Protein AF-A0A1L5KM69-F1 (afdb_monomer_lite)

Sequence (59 aa):
NKEALQISRFLAAINGLMGDKHDDMVADDMENRQSYDAPLALDSDIRQRLELLISRFPL

Radius of gyration: 14.12 Å; chains: 1; bounding box: 32×18×40 Å

pLDDT: mean 79.49, std 7.16, range [62.19, 94.25]

Structure (mmCIF, N/CA/C/O backbone):
data_AF-A0A1L5KM69-F1
#
_entry.id   AF-A0A1L5KM69-F1
#
loop_
_atom_site.group_PDB
_atom_site.id
_atom_site.type_symbol
_atom_site.label_atom_id
_atom_site.label_alt_id
_atom_site.label_comp_id
_atom_site.label_asym_id
_atom_site.label_entity_id
_atom_site.label_seq_id
_atom_site.pdbx_PDB_ins_code
_atom_site.Cartn_x
_atom_site.Cartn_y
_atom_site.Cartn_z
_atom_site.occupancy
_atom_site.B_iso_or_equiv
_atom_site.auth_seq_id
_atom_site.auth_comp_id
_atom_site.auth_asym_id
_atom_site.auth_atom_id
_atom_site.pdbx_PDB_model_num
ATOM 1 N N . ASN A 1 1 ? -6.272 -0.951 25.405 1.00 62.19 1 ASN A N 1
ATOM 2 C CA . ASN A 1 1 ? -4.961 -1.560 25.0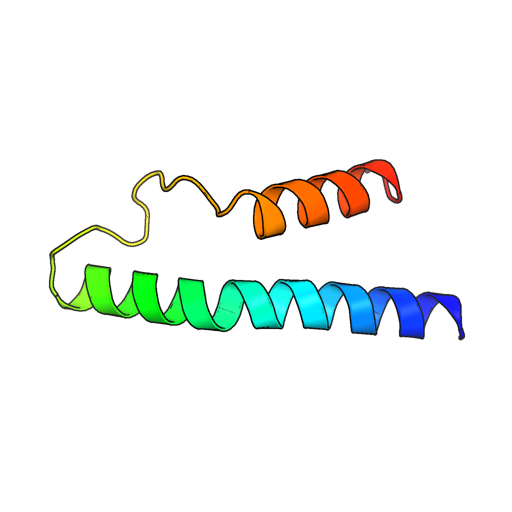72 1.00 62.19 1 ASN A CA 1
ATOM 3 C C . ASN A 1 1 ? -5.040 -2.699 24.045 1.00 62.19 1 ASN A C 1
ATOM 5 O O . ASN A 1 1 ? -4.164 -2.784 23.200 1.00 62.19 1 ASN A O 1
ATOM 9 N N . LYS A 1 2 ? -6.078 -3.558 24.052 1.00 75.44 2 LYS A N 1
ATOM 10 C CA . LYS A 1 2 ? -6.228 -4.632 23.042 1.00 75.44 2 LYS A CA 1
ATOM 11 C C . LYS A 1 2 ? -6.481 -4.126 21.608 1.00 75.44 2 LYS A C 1
ATOM 13 O O . LYS A 1 2 ? -5.874 -4.660 20.690 1.00 75.44 2 LYS A O 1
ATOM 18 N N . GLU A 1 3 ? -7.301 -3.089 21.420 1.00 72.81 3 GLU A N 1
ATOM 19 C CA . GLU A 1 3 ? -7.540 -2.491 20.089 1.00 72.81 3 GLU A CA 1
ATOM 20 C C . GLU A 1 3 ? -6.278 -1.862 19.490 1.00 72.81 3 GLU A C 1
ATOM 22 O O . GLU A 1 3 ? -5.922 -2.172 18.360 1.00 72.81 3 GLU A O 1
ATOM 27 N N . ALA A 1 4 ? -5.545 -1.053 20.263 1.00 71.44 4 ALA A N 1
ATOM 28 C CA . ALA A 1 4 ? -4.293 -0.441 19.809 1.00 71.44 4 ALA A CA 1
ATOM 29 C C . ALA A 1 4 ? -3.251 -1.489 19.373 1.00 71.44 4 ALA A C 1
ATOM 31 O O . ALA A 1 4 ? -2.568 -1.308 18.369 1.00 71.44 4 ALA A O 1
ATOM 32 N N . LEU A 1 5 ? -3.176 -2.623 20.081 1.00 72.31 5 LEU A N 1
ATOM 33 C CA . LEU A 1 5 ? -2.309 -3.742 19.710 1.00 72.31 5 LEU A CA 1
ATOM 34 C C . LEU A 1 5 ? -2.760 -4.428 18.409 1.00 72.31 5 LEU A C 1
ATOM 36 O O . LEU A 1 5 ? -1.921 -4.797 17.592 1.00 72.31 5 LEU A O 1
ATOM 40 N N . GLN A 1 6 ? -4.067 -4.610 18.204 1.00 73.44 6 GLN A N 1
ATOM 41 C CA . GLN A 1 6 ? -4.598 -5.198 16.969 1.00 73.44 6 GLN A CA 1
ATOM 42 C C . GLN A 1 6 ? -4.370 -4.283 15.765 1.00 73.44 6 GLN A C 1
ATOM 44 O O . GLN A 1 6 ? -3.923 -4.763 14.727 1.00 73.44 6 GLN A O 1
ATOM 49 N N . ILE A 1 7 ? -4.589 -2.976 15.928 1.00 74.25 7 ILE A N 1
ATOM 50 C CA . ILE A 1 7 ? -4.300 -1.968 14.903 1.00 74.25 7 ILE A CA 1
ATOM 51 C C . ILE A 1 7 ? -2.802 -1.960 14.586 1.00 74.25 7 ILE A C 1
ATOM 53 O O . ILE A 1 7 ? -2.426 -2.065 13.425 1.00 74.25 7 ILE A O 1
ATOM 57 N N . SER A 1 8 ? -1.939 -1.932 15.604 1.00 75.06 8 SER A N 1
ATOM 58 C CA . SER A 1 8 ? -0.485 -1.969 15.416 1.00 75.06 8 SER A CA 1
ATOM 59 C C . SER A 1 8 ? -0.021 -3.221 14.664 1.00 75.06 8 SER A C 1
ATOM 61 O O . SER A 1 8 ? 0.768 -3.109 13.731 1.00 75.06 8 SER A O 1
ATOM 63 N N . ARG A 1 9 ? -0.542 -4.408 15.000 1.00 76.94 9 ARG A N 1
ATOM 64 C CA . ARG A 1 9 ? -0.201 -5.655 14.290 1.00 76.94 9 ARG A CA 1
ATOM 65 C C . ARG A 1 9 ? -0.720 -5.679 12.859 1.00 76.94 9 ARG A C 1
ATOM 67 O O . ARG A 1 9 ? -0.040 -6.194 11.978 1.00 76.94 9 ARG A O 1
ATOM 74 N N . PHE A 1 10 ? -1.911 -5.143 12.632 1.00 72.12 10 PHE A N 1
ATOM 75 C CA . PHE A 1 10 ? -2.498 -5.066 11.302 1.00 72.12 10 PHE A CA 1
ATOM 76 C C . PHE A 1 10 ? -1.716 -4.096 10.402 1.00 72.12 10 PHE A C 1
ATOM 78 O O . PHE A 1 10 ? -1.365 -4.451 9.280 1.00 72.12 10 PHE A O 1
ATOM 85 N N . LEU A 1 11 ? -1.333 -2.928 10.927 1.00 74.06 11 LEU A N 1
ATOM 86 C CA . LEU A 1 11 ? -0.448 -1.982 10.241 1.00 74.06 11 LEU A CA 1
ATOM 87 C C . LEU A 1 11 ? 0.950 -2.564 10.012 1.00 74.06 11 LEU A C 1
ATOM 89 O O . LEU A 1 11 ? 1.500 -2.397 8.934 1.00 74.06 11 LEU A O 1
ATOM 93 N N . ALA A 1 12 ? 1.508 -3.305 10.972 1.00 78.56 12 ALA A N 1
ATOM 94 C CA . ALA A 1 12 ? 2.782 -3.999 10.788 1.00 78.56 12 ALA A CA 1
ATOM 95 C C . ALA A 1 12 ? 2.709 -5.071 9.688 1.00 78.56 12 ALA A C 1
ATOM 97 O O . ALA A 1 12 ? 3.679 -5.255 8.964 1.00 78.56 12 ALA A O 1
ATOM 98 N N . ALA A 1 13 ? 1.566 -5.748 9.523 1.00 75.75 13 ALA A N 1
ATOM 99 C CA . ALA A 1 13 ? 1.355 -6.686 8.422 1.00 75.75 13 ALA A CA 1
ATOM 100 C C . ALA A 1 13 ? 1.264 -5.971 7.064 1.00 75.75 13 ALA A C 1
ATOM 102 O O . ALA A 1 13 ? 1.844 -6.457 6.101 1.00 75.75 13 ALA A O 1
ATOM 103 N N . ILE A 1 14 ? 0.593 -4.813 6.990 1.00 71.94 14 ILE A N 1
ATOM 104 C CA . ILE A 1 14 ? 0.582 -3.963 5.785 1.00 71.94 14 ILE A CA 1
ATOM 105 C C . ILE A 1 14 ? 1.996 -3.463 5.472 1.00 71.94 14 ILE A C 1
ATOM 107 O O . ILE A 1 14 ? 2.436 -3.568 4.334 1.00 71.94 14 ILE A O 1
ATOM 111 N N . ASN A 1 15 ? 2.724 -2.978 6.478 1.00 73.75 15 ASN A N 1
ATOM 112 C CA . ASN A 1 15 ? 4.093 -2.494 6.319 1.00 73.75 15 ASN A CA 1
ATOM 113 C C . ASN A 1 15 ? 5.052 -3.620 5.918 1.00 73.75 15 ASN A C 1
ATOM 115 O O . ASN A 1 15 ? 5.929 -3.391 5.100 1.00 73.75 15 ASN A O 1
ATOM 119 N N . GLY A 1 16 ? 4.870 -4.834 6.445 1.00 73.69 16 GLY A N 1
ATOM 120 C CA . GLY A 1 16 ? 5.643 -6.006 6.033 1.00 73.69 16 GLY A CA 1
ATOM 121 C C . GLY A 1 16 ? 5.372 -6.408 4.582 1.00 73.69 16 GLY A C 1
ATOM 122 O O . GLY A 1 16 ? 6.305 -6.707 3.854 1.00 73.69 16 GLY A O 1
ATOM 123 N N . LEU A 1 17 ? 4.112 -6.345 4.140 1.00 69.88 17 LEU A N 1
ATOM 124 C CA . LEU A 1 17 ? 3.724 -6.597 2.746 1.00 69.88 17 LEU A CA 1
ATOM 125 C C . LEU A 1 17 ? 4.190 -5.506 1.780 1.00 69.88 17 LEU A C 1
ATOM 127 O O . LEU A 1 17 ? 4.501 -5.795 0.628 1.00 69.88 17 LEU A O 1
ATOM 131 N N . MET A 1 18 ? 4.209 -4.252 2.235 1.00 74.12 18 MET A N 1
ATOM 132 C CA . MET A 1 18 ? 4.769 -3.161 1.453 1.00 74.12 18 MET A CA 1
ATOM 133 C C . MET A 1 18 ? 6.294 -3.242 1.420 1.00 74.12 18 MET A C 1
ATOM 135 O O . MET A 1 18 ? 6.842 -2.871 0.404 1.00 74.12 18 MET A O 1
ATOM 139 N N . GLY A 1 19 ? 6.964 -3.735 2.469 1.00 75.44 19 GLY A N 1
ATOM 140 C CA . GLY A 1 19 ? 8.427 -3.806 2.568 1.00 75.44 19 GLY A CA 1
ATOM 141 C C . GLY A 1 19 ? 9.083 -4.498 1.375 1.00 75.44 19 GLY A C 1
ATOM 142 O O . GLY A 1 19 ? 9.843 -3.855 0.662 1.00 75.44 19 GLY A O 1
ATOM 143 N N . ASP A 1 20 ? 8.705 -5.747 1.090 1.00 75.06 20 ASP A N 1
ATOM 144 C CA . ASP A 1 20 ? 9.254 -6.487 -0.059 1.00 75.06 20 ASP A CA 1
ATOM 145 C C . ASP A 1 20 ? 8.973 -5.753 -1.384 1.00 75.06 20 ASP A C 1
ATOM 147 O O . ASP A 1 20 ? 9.860 -5.558 -2.210 1.00 75.06 20 ASP A O 1
ATOM 151 N N . LYS A 1 21 ? 7.744 -5.249 -1.564 1.00 80.19 21 LYS A N 1
ATOM 152 C CA . LYS A 1 21 ? 7.359 -4.527 -2.785 1.00 80.19 21 LYS A CA 1
ATOM 153 C C . LYS A 1 21 ? 8.023 -3.151 -2.911 1.00 80.19 21 LYS A C 1
ATOM 155 O O . LYS A 1 21 ? 8.249 -2.681 -4.021 1.00 80.19 21 LYS A O 1
ATOM 160 N N . HIS A 1 22 ? 8.291 -2.490 -1.796 1.00 82.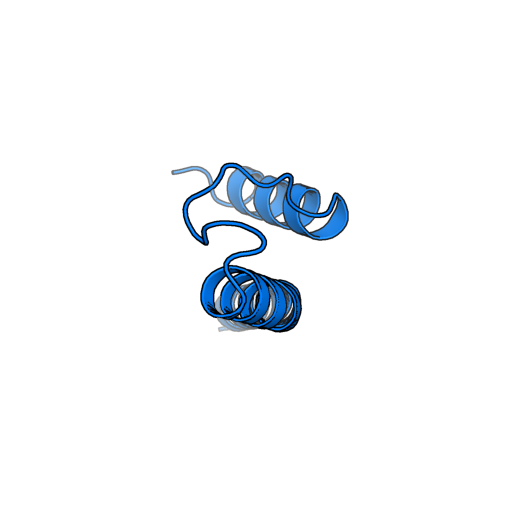81 22 HIS A N 1
ATOM 161 C CA . HIS A 1 22 ? 8.979 -1.211 -1.719 1.00 82.81 22 HIS A CA 1
ATOM 162 C C . HIS A 1 22 ? 10.443 -1.401 -2.099 1.00 82.81 22 HIS A C 1
ATOM 164 O O . HIS A 1 22 ? 10.956 -0.639 -2.911 1.00 82.81 22 HIS A O 1
ATOM 170 N N . ASP A 1 23 ? 11.084 -2.443 -1.574 1.00 85.75 23 ASP A N 1
ATOM 171 C CA . ASP A 1 23 ? 12.463 -2.781 -1.911 1.00 85.75 23 ASP A CA 1
ATOM 172 C C . ASP A 1 23 ? 12.592 -3.140 -3.400 1.00 85.75 23 ASP A C 1
ATOM 174 O O . ASP A 1 23 ? 13.506 -2.649 -4.064 1.00 85.75 23 ASP A O 1
ATOM 178 N N . ASP A 1 24 ? 11.623 -3.874 -3.959 1.00 86.38 24 ASP A N 1
ATOM 179 C CA . ASP A 1 24 ? 11.535 -4.134 -5.403 1.00 86.38 24 ASP A CA 1
ATOM 180 C C . ASP A 1 24 ? 11.377 -2.838 -6.221 1.00 86.38 24 ASP A C 1
ATOM 182 O O . ASP A 1 24 ? 12.054 -2.643 -7.229 1.00 86.38 24 ASP A O 1
ATOM 186 N N . MET A 1 25 ? 10.504 -1.921 -5.786 1.00 87.81 25 MET A N 1
ATOM 187 C CA . MET A 1 25 ? 10.286 -0.634 -6.463 1.00 87.81 25 MET A CA 1
ATOM 188 C C . MET A 1 25 ? 11.525 0.266 -6.413 1.00 87.81 25 MET A C 1
ATOM 190 O O . MET A 1 25 ? 11.831 0.943 -7.393 1.00 87.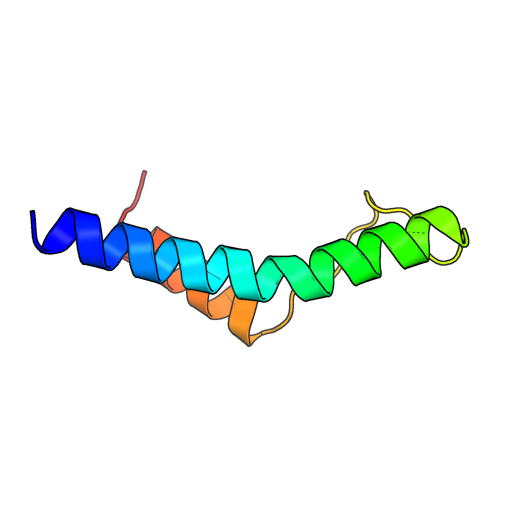81 25 MET A O 1
ATOM 194 N N . VAL A 1 26 ? 12.248 0.274 -5.291 1.00 88.75 26 VAL A N 1
ATOM 195 C CA . VAL A 1 26 ? 13.520 0.995 -5.154 1.00 88.75 26 VAL A CA 1
ATOM 196 C C . VAL A 1 26 ? 14.580 0.378 -6.064 1.00 88.75 26 VAL A C 1
ATOM 198 O O . VAL A 1 26 ? 15.308 1.111 -6.732 1.00 88.75 26 VAL A O 1
ATOM 201 N N . ALA A 1 27 ? 14.657 -0.953 -6.138 1.00 90.62 27 ALA A N 1
ATOM 202 C CA . ALA A 1 27 ? 15.587 -1.637 -7.030 1.00 90.62 27 ALA A CA 1
ATOM 203 C C . ALA A 1 27 ? 15.298 -1.325 -8.509 1.00 90.62 27 ALA A C 1
ATOM 205 O O . ALA A 1 27 ? 16.220 -1.017 -9.264 1.00 90.62 27 ALA A O 1
ATOM 206 N N . ASP A 1 28 ? 14.028 -1.336 -8.919 1.00 89.81 28 ASP A N 1
ATOM 207 C CA . ASP A 1 28 ? 13.619 -1.000 -10.287 1.00 89.81 28 ASP A CA 1
ATOM 208 C C . ASP A 1 28 ? 13.931 0.452 -10.677 1.00 89.81 28 ASP A C 1
ATOM 210 O O . ASP A 1 28 ? 14.346 0.696 -11.817 1.00 89.81 28 ASP A O 1
ATOM 214 N N . ASP A 1 29 ? 13.783 1.396 -9.744 1.00 91.94 29 ASP A N 1
ATOM 215 C CA . ASP A 1 29 ? 14.138 2.807 -9.943 1.00 91.94 29 ASP A CA 1
ATOM 216 C C . ASP A 1 29 ? 15.657 2.984 -10.070 1.00 91.94 29 ASP A C 1
ATOM 218 O O . ASP A 1 29 ? 16.140 3.610 -11.016 1.00 91.94 29 ASP A O 1
ATOM 222 N N . MET A 1 30 ? 16.431 2.328 -9.197 1.00 92.25 30 MET A N 1
ATOM 223 C CA . MET A 1 30 ? 17.897 2.332 -9.255 1.00 92.25 30 MET A CA 1
ATOM 224 C C . MET A 1 30 ? 18.447 1.716 -10.549 1.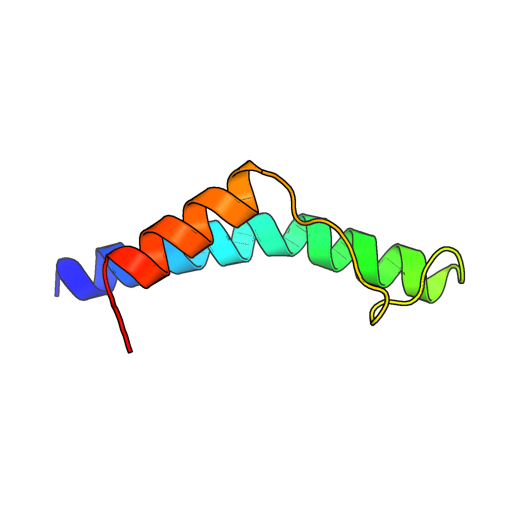00 92.25 30 MET A C 1
ATOM 226 O O . MET A 1 30 ? 19.501 2.132 -11.036 1.00 92.25 30 MET A O 1
ATOM 230 N N . GLU A 1 31 ? 17.744 0.742 -11.123 1.00 94.25 31 GLU A N 1
ATOM 231 C CA . GLU A 1 31 ? 18.098 0.113 -12.395 1.00 94.25 31 GLU A CA 1
ATOM 232 C C . GLU A 1 31 ? 17.561 0.867 -13.630 1.00 94.25 31 GLU A C 1
ATOM 234 O O . GLU A 1 31 ? 17.762 0.412 -14.758 1.00 94.25 31 GLU A O 1
ATOM 239 N N . ASN A 1 32 ? 16.899 2.021 -13.453 1.00 89.56 32 ASN A N 1
ATOM 240 C CA . ASN A 1 32 ? 16.193 2.762 -14.512 1.00 89.56 32 ASN A CA 1
ATOM 241 C C . ASN A 1 32 ? 15.157 1.910 -15.280 1.00 89.56 32 ASN A C 1
ATOM 243 O O . ASN A 1 32 ? 14.815 2.224 -16.424 1.00 89.56 32 ASN A O 1
ATOM 247 N N . ARG A 1 33 ? 14.647 0.826 -14.680 1.00 89.19 33 ARG A N 1
ATOM 248 C CA . ARG A 1 33 ? 13.619 -0.033 -15.294 1.00 89.19 33 ARG A CA 1
ATOM 249 C C . ARG A 1 33 ? 12.245 0.612 -15.208 1.00 89.19 33 ARG A C 1
ATOM 251 O O . ARG A 1 33 ? 11.495 0.602 -16.183 1.00 89.19 33 ARG A O 1
ATOM 258 N N . GLN A 1 34 ? 11.929 1.184 -14.052 1.00 87.50 34 GLN A N 1
ATOM 259 C CA . GLN A 1 34 ? 10.675 1.876 -13.809 1.00 87.50 34 GLN A CA 1
ATOM 260 C C . GLN A 1 34 ? 10.878 2.917 -12.715 1.00 87.50 34 GLN A C 1
ATOM 262 O O . GLN A 1 34 ? 11.454 2.609 -11.681 1.00 87.50 34 GLN A O 1
ATOM 267 N N . SER A 1 35 ? 10.380 4.135 -12.932 1.00 88.50 35 SER A N 1
ATOM 268 C CA . SER A 1 35 ? 10.461 5.173 -11.906 1.00 88.50 35 SER A CA 1
ATOM 269 C C . SER A 1 35 ? 9.644 4.793 -10.671 1.00 88.50 35 SER A C 1
ATOM 271 O O .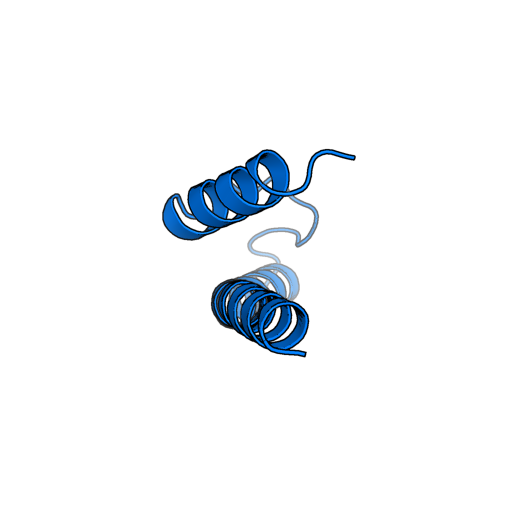 SER A 1 35 ? 8.521 4.298 -10.803 1.00 88.50 35 SER A O 1
ATOM 273 N N . TYR A 1 36 ? 10.171 5.095 -9.488 1.00 87.00 36 TYR A N 1
ATOM 274 C CA . TYR A 1 36 ? 9.484 4.884 -8.215 1.00 87.00 36 TYR A CA 1
ATOM 275 C C . TYR A 1 36 ? 8.119 5.594 -8.150 1.00 87.00 36 TYR A C 1
ATOM 277 O O . TYR A 1 36 ? 7.146 5.042 -7.636 1.00 87.00 36 TYR A O 1
ATOM 285 N N . ASP A 1 37 ? 8.025 6.790 -8.737 1.00 86.00 37 ASP A N 1
ATOM 286 C CA . ASP A 1 37 ? 6.800 7.600 -8.770 1.00 86.00 37 ASP A CA 1
ATOM 287 C C . ASP A 1 37 ? 5.816 7.164 -9.870 1.00 86.00 37 ASP A C 1
ATOM 289 O O . ASP A 1 37 ? 4.721 7.724 -10.003 1.00 86.00 37 ASP A O 1
ATOM 293 N N . ALA A 1 38 ? 6.188 6.182 -10.698 1.00 86.44 38 ALA A N 1
ATOM 294 C CA . ALA A 1 38 ? 5.321 5.707 -11.762 1.00 86.44 38 ALA A CA 1
ATOM 295 C C . ALA A 1 38 ? 4.067 5.029 -11.176 1.00 86.44 38 ALA A C 1
ATOM 297 O O . ALA A 1 38 ? 4.167 4.244 -10.228 1.00 86.44 38 ALA A O 1
ATOM 298 N N . PRO A 1 39 ? 2.874 5.259 -11.760 1.00 83.25 39 PRO A N 1
ATOM 299 C CA . PRO A 1 39 ? 1.664 4.574 -11.332 1.00 83.25 39 PRO A CA 1
ATOM 300 C C . PRO A 1 39 ? 1.835 3.057 -11.448 1.00 83.25 39 PRO A C 1
ATOM 302 O O . PRO A 1 39 ? 1.945 2.516 -12.548 1.00 83.25 39 PRO A O 1
ATOM 305 N N . LEU A 1 40 ? 1.819 2.367 -10.310 1.00 81.25 40 LEU A N 1
ATOM 306 C CA . LEU A 1 40 ? 1.929 0.917 -10.242 1.00 81.25 40 LEU A CA 1
ATOM 307 C C . LEU A 1 40 ? 0.663 0.332 -9.625 1.00 81.25 40 LEU A C 1
ATOM 309 O O . LEU A 1 40 ? 0.172 0.781 -8.586 1.00 81.25 40 LEU A O 1
ATOM 313 N N . ALA A 1 41 ? 0.133 -0.713 -10.255 1.00 79.19 41 ALA A N 1
ATOM 314 C CA . ALA A 1 41 ? -0.936 -1.481 -9.649 1.00 79.19 41 ALA A CA 1
ATOM 315 C C . ALA A 1 41 ? -0.393 -2.206 -8.409 1.00 79.19 41 ALA A C 1
ATOM 317 O O . ALA A 1 41 ? 0.481 -3.068 -8.504 1.00 79.19 41 ALA A O 1
ATOM 318 N N . LEU A 1 42 ? -0.938 -1.869 -7.240 1.00 74.75 42 LEU A N 1
ATOM 319 C CA . LEU A 1 42 ? -0.705 -2.652 -6.032 1.00 74.75 42 LEU A CA 1
ATOM 320 C C . LEU A 1 42 ? -1.235 -4.077 -6.214 1.00 74.75 42 LEU A C 1
ATOM 322 O O . LEU A 1 42 ? -2.230 -4.298 -6.920 1.00 74.75 42 LEU A O 1
ATOM 326 N N . ASP A 1 43 ? -0.581 -5.025 -5.544 1.00 79.81 43 ASP A N 1
ATOM 327 C CA . ASP A 1 43 ? -1.086 -6.388 -5.451 1.00 79.81 43 ASP A CA 1
ATOM 328 C C . ASP A 1 43 ? -2.507 -6.377 -4.867 1.00 79.81 43 ASP A C 1
ATOM 330 O O . ASP A 1 43 ? -2.861 -5.525 -4.043 1.00 79.81 43 ASP A O 1
ATOM 334 N N . SER A 1 44 ? -3.341 -7.304 -5.329 1.00 76.62 44 SER A N 1
ATOM 335 C CA . SER A 1 44 ? -4.739 -7.384 -4.912 1.00 76.62 44 SER A CA 1
ATOM 336 C C . SER A 1 44 ? -4.885 -7.630 -3.407 1.00 76.62 44 SER A C 1
ATOM 338 O O . SER A 1 44 ? -5.824 -7.100 -2.816 1.00 76.62 44 SER A O 1
ATOM 340 N N . ASP A 1 45 ? -3.951 -8.351 -2.779 1.00 77.00 45 ASP A N 1
ATOM 341 C CA . ASP A 1 45 ? -3.925 -8.562 -1.326 1.00 77.00 45 ASP A CA 1
ATOM 342 C C . ASP A 1 45 ? -3.620 -7.255 -0.576 1.00 77.00 45 ASP A C 1
ATOM 344 O O . ASP A 1 45 ? -4.339 -6.888 0.355 1.00 77.00 45 ASP A O 1
ATOM 348 N N . ILE A 1 46 ? -2.619 -6.487 -1.029 1.00 76.69 46 ILE A N 1
ATOM 349 C CA . ILE A 1 46 ? -2.278 -5.178 -0.444 1.00 76.69 46 ILE A CA 1
ATOM 350 C C . ILE A 1 46 ? -3.458 -4.210 -0.590 1.00 76.69 46 ILE A C 1
ATOM 352 O O . ILE A 1 46 ? -3.850 -3.556 0.379 1.00 76.69 46 ILE A O 1
ATOM 356 N N . ARG A 1 47 ? -4.064 -4.152 -1.784 1.00 82.44 47 ARG A N 1
ATOM 357 C CA . ARG A 1 47 ? -5.226 -3.298 -2.066 1.00 82.44 47 ARG A CA 1
ATOM 358 C C . ARG A 1 47 ? -6.412 -3.634 -1.156 1.00 82.44 47 ARG A C 1
ATOM 360 O O . ARG A 1 47 ? -6.910 -2.741 -0.477 1.00 82.44 47 ARG A O 1
ATOM 367 N N . GLN A 1 48 ? -6.824 -4.903 -1.087 1.00 81.81 48 GLN A N 1
ATOM 368 C CA . GLN A 1 48 ? -7.965 -5.324 -0.260 1.00 81.81 48 GLN A CA 1
ATOM 369 C C . GLN A 1 48 ? -7.751 -5.025 1.225 1.00 81.81 48 GLN A C 1
ATOM 371 O O . GLN A 1 48 ? -8.676 -4.607 1.921 1.00 81.81 48 GLN A O 1
ATOM 376 N N . ARG A 1 49 ? -6.528 -5.210 1.733 1.00 78.19 49 ARG A N 1
ATOM 377 C CA . ARG A 1 49 ? -6.215 -4.926 3.141 1.00 78.19 49 ARG A CA 1
ATOM 378 C C . ARG A 1 49 ? -6.298 -3.437 3.466 1.00 78.19 49 ARG A C 1
ATOM 380 O O . ARG A 1 49 ? -6.807 -3.088 4.532 1.00 78.19 49 ARG A O 1
ATOM 387 N N . LEU A 1 50 ? -5.839 -2.570 2.560 1.00 78.19 50 LEU A N 1
ATOM 388 C CA . LEU A 1 50 ? -5.979 -1.116 2.699 1.00 78.19 50 LEU A CA 1
ATOM 389 C C . LEU A 1 50 ? -7.450 -0.683 2.655 1.00 78.19 50 LEU A C 1
ATOM 391 O O . LEU A 1 50 ? -7.882 0.095 3.504 1.00 78.19 50 LEU A O 1
ATOM 395 N N . GLU A 1 51 ? -8.238 -1.226 1.726 1.00 84.62 51 GLU A N 1
ATOM 396 C CA . GLU A 1 51 ? -9.681 -0.960 1.638 1.00 84.62 51 GLU A CA 1
ATOM 397 C C . GLU A 1 51 ? -10.413 -1.364 2.926 1.00 84.62 51 GLU A C 1
ATOM 399 O O . GLU A 1 51 ? -11.230 -0.602 3.450 1.00 84.62 51 GLU A O 1
ATOM 404 N N . LEU A 1 52 ? -10.069 -2.524 3.497 1.00 82.88 52 LEU A N 1
ATOM 405 C CA . LEU A 1 52 ? -10.638 -2.990 4.759 1.00 82.88 52 LEU A CA 1
ATOM 406 C C . LEU A 1 52 ? -10.295 -2.039 5.918 1.00 82.88 52 LEU A C 1
ATOM 408 O O . LEU A 1 52 ? -11.164 -1.746 6.741 1.00 82.88 52 LEU A O 1
ATOM 412 N N . LEU A 1 53 ? -9.066 -1.508 5.960 1.00 75.50 53 LEU A N 1
ATOM 413 C CA . LEU A 1 53 ? -8.649 -0.525 6.965 1.00 75.50 53 LEU A CA 1
ATOM 414 C C . LEU A 1 53 ? -9.493 0.750 6.880 1.00 75.50 53 LEU A C 1
ATOM 416 O O . LEU A 1 53 ? -10.057 1.180 7.886 1.00 75.50 53 LEU A O 1
ATOM 420 N N . ILE A 1 54 ? -9.600 1.323 5.680 1.00 80.38 54 ILE A N 1
ATOM 421 C CA . ILE A 1 54 ? -10.336 2.569 5.435 1.00 80.38 54 ILE A CA 1
ATOM 422 C C . ILE A 1 54 ? -11.824 2.373 5.745 1.00 80.38 54 ILE A C 1
ATOM 424 O O . ILE A 1 54 ? -12.438 3.226 6.377 1.00 80.38 54 ILE A O 1
ATOM 428 N N . SER A 1 55 ? -12.400 1.219 5.386 1.00 81.19 55 SER A N 1
ATOM 429 C CA . SER A 1 55 ? -13.794 0.901 5.720 1.00 81.19 55 SER A CA 1
ATOM 430 C C . SER A 1 55 ? -14.042 0.811 7.229 1.00 81.19 55 SER A C 1
ATOM 432 O O . SER A 1 55 ? -15.128 1.141 7.707 1.00 81.19 55 SER A O 1
ATOM 434 N N . ARG A 1 56 ? -13.039 0.360 7.994 1.00 78.25 56 ARG A N 1
ATOM 435 C CA . ARG A 1 56 ? -13.150 0.161 9.442 1.00 78.25 56 ARG A CA 1
ATOM 436 C C . ARG A 1 56 ? -12.917 1.452 10.223 1.00 78.25 56 ARG A C 1
ATOM 438 O O . ARG A 1 56 ? -13.482 1.589 11.311 1.00 78.25 56 ARG A O 1
ATOM 445 N N . PHE A 1 57 ? -12.112 2.354 9.667 1.00 74.06 57 PHE A N 1
ATOM 446 C CA . PHE A 1 57 ? -11.742 3.650 10.230 1.00 74.06 57 PHE A CA 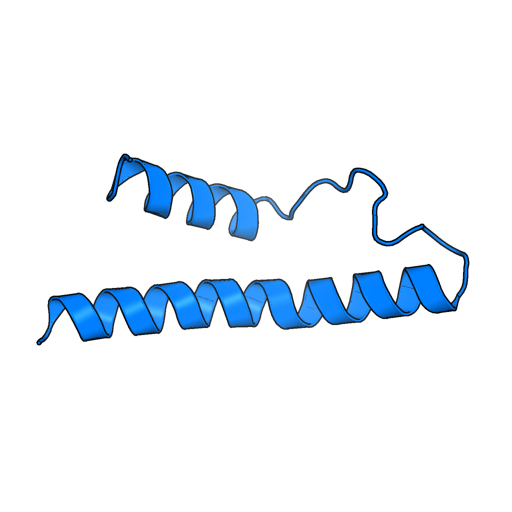1
ATOM 447 C C . PHE A 1 57 ? -11.905 4.755 9.171 1.00 74.06 57 PHE A C 1
ATOM 449 O O . PHE A 1 57 ? -10.904 5.245 8.642 1.00 74.06 57 PHE A O 1
ATOM 456 N N . PRO A 1 58 ? -13.152 5.127 8.829 1.00 65.88 58 PRO A N 1
ATOM 457 C CA . PRO A 1 58 ? -13.398 6.229 7.907 1.00 65.88 58 PRO A CA 1
ATOM 458 C C . PRO A 1 58 ? -12.905 7.550 8.519 1.00 65.88 58 PRO A C 1
ATOM 460 O O . PRO A 1 58 ? -13.080 7.776 9.719 1.00 65.88 58 PRO A O 1
ATOM 463 N N . LEU A 1 59 ? -12.262 8.378 7.688 1.00 64.81 59 LEU A N 1
ATOM 464 C CA . LEU A 1 59 ? -11.802 9.733 8.025 1.00 64.81 59 LEU A CA 1
ATOM 465 C C . LEU A 1 59 ? -12.970 10.683 8.313 1.00 64.81 59 LEU A C 1
ATOM 467 O O . LEU A 1 59 ? -13.994 10.587 7.597 1.00 64.81 59 LEU A O 1
#

Secondary structure (DSSP, 8-state):
-HHHHHHHHHHHHHHHHHHHHHHHHHHHHHTTSS-TTS--PPPHHHHHHHHHHHHHS--

Foldseek 3Di:
DVVVVVVVVLVVVLVVLVVVVVVVLVVCCVVVNDNSPDDDDDDPVSVVSVVVVCVVPPD